Protein AF-A0AAC9JN17-F1 (afdb_monomer_lite)

Sequence (74 aa):
MPDIHTSWQRFKIGLTIFAVGVVLLFFISHLYAVLHYFSVAVLLCGFAYAMWGYFGIFMQRFSSLKNIKPPPPQ

Structure (mmCIF, N/CA/C/O backbone):
data_AF-A0AAC9JN17-F1
#
_entry.id   AF-A0AAC9JN17-F1
#
loop_
_atom_site.group_PDB
_atom_site.id
_atom_site.type_symbol
_atom_site.label_atom_id
_atom_site.label_alt_id
_atom_site.label_comp_id
_atom_site.label_asym_id
_atom_site.label_entity_id
_atom_site.label_seq_id
_atom_site.pdbx_PDB_ins_code
_atom_site.Cartn_x
_atom_site.Cartn_y
_atom_site.Cartn_z
_atom_site.occupancy
_atom_site.B_iso_or_equiv
_atom_site.auth_seq_id
_atom_site.auth_comp_id
_atom_site.auth_asym_id
_atom_site.auth_atom_id
_atom_site.pdbx_PDB_model_num
ATOM 1 N N . MET A 1 1 ? -10.342 2.252 20.084 1.00 53.41 1 MET A N 1
ATOM 2 C CA . MET A 1 1 ? -11.006 1.905 18.808 1.00 53.41 1 MET A CA 1
ATOM 3 C C . MET A 1 1 ? -10.025 2.227 17.693 1.00 53.41 1 MET A C 1
ATOM 5 O O . MET A 1 1 ? -9.458 3.311 17.757 1.00 53.41 1 MET A O 1
ATOM 9 N N . PRO A 1 2 ? -9.725 1.311 16.758 1.00 53.69 2 PRO A N 1
ATOM 10 C CA . PRO A 1 2 ? -8.900 1.655 15.605 1.00 53.69 2 PRO A CA 1
ATOM 11 C C . PRO A 1 2 ? -9.639 2.722 14.794 1.00 53.69 2 PRO A C 1
ATOM 13 O O . PRO A 1 2 ? -10.783 2.520 14.400 1.00 53.69 2 PRO A O 1
ATOM 16 N N . ASP A 1 3 ? -9.015 3.881 14.633 1.00 68.62 3 ASP A N 1
ATOM 17 C CA . ASP A 1 3 ? -9.615 5.034 13.976 1.00 68.62 3 ASP A CA 1
ATOM 18 C C . ASP A 1 3 ? -9.745 4.792 12.456 1.00 68.62 3 ASP A C 1
ATOM 20 O O . ASP A 1 3 ? -8.768 4.426 11.790 1.00 68.62 3 ASP A O 1
ATOM 24 N N . ILE A 1 4 ? -10.951 4.999 11.904 1.00 71.62 4 ILE A N 1
ATOM 25 C CA . ILE A 1 4 ? -11.265 4.810 10.472 1.00 71.62 4 ILE A CA 1
ATOM 26 C C . ILE A 1 4 ? -10.286 5.560 9.595 1.00 71.62 4 ILE A C 1
ATOM 28 O O . ILE A 1 4 ? -9.837 5.028 8.579 1.00 71.62 4 ILE A O 1
ATOM 32 N N . HIS A 1 5 ? -9.983 6.805 9.958 1.00 76.19 5 HIS A N 1
ATOM 33 C CA . HIS A 1 5 ? -9.161 7.676 9.139 1.00 76.19 5 HIS A CA 1
ATOM 34 C C . HIS A 1 5 ? -7.746 7.111 9.041 1.00 76.19 5 HIS A C 1
ATOM 36 O O . HIS A 1 5 ? -7.164 7.121 7.957 1.00 76.19 5 HIS A O 1
ATOM 42 N N . THR A 1 6 ? -7.240 6.510 10.121 1.00 77.31 6 THR A N 1
ATOM 43 C CA . THR A 1 6 ? -5.929 5.846 10.136 1.00 77.31 6 THR A CA 1
ATOM 44 C C . THR A 1 6 ? -5.911 4.587 9.260 1.00 77.31 6 THR A C 1
ATOM 46 O O . THR A 1 6 ? -4.993 4.407 8.456 1.00 77.31 6 THR A O 1
ATOM 49 N N . SER A 1 7 ? -6.929 3.722 9.345 1.00 79.75 7 SER A N 1
ATOM 50 C CA . SER A 1 7 ? -7.040 2.535 8.476 1.00 79.75 7 SER A CA 1
ATOM 51 C C . SER A 1 7 ? -7.241 2.903 7.002 1.00 79.75 7 SER A C 1
ATOM 53 O O . SER A 1 7 ? -6.622 2.299 6.126 1.00 79.75 7 SER A O 1
ATOM 55 N N . TRP A 1 8 ? -8.030 3.943 6.725 1.00 78.38 8 TRP A N 1
ATOM 56 C CA . TRP A 1 8 ? -8.243 4.486 5.384 1.00 78.38 8 TRP A CA 1
ATOM 57 C C . TRP A 1 8 ? -6.971 5.101 4.798 1.00 78.38 8 TRP A C 1
ATOM 59 O O . TRP A 1 8 ? -6.672 4.907 3.621 1.00 78.38 8 TRP A O 1
ATOM 69 N N . GLN A 1 9 ? -6.182 5.816 5.604 1.00 83.69 9 GLN A N 1
ATOM 70 C CA . GLN A 1 9 ? -4.890 6.328 5.157 1.00 83.69 9 GLN A CA 1
ATOM 71 C C . GLN A 1 9 ? -3.908 5.201 4.843 1.00 83.69 9 GLN A C 1
ATOM 73 O O . GLN A 1 9 ? -3.290 5.239 3.783 1.00 83.69 9 GLN A O 1
ATOM 78 N N . ARG A 1 10 ? -3.811 4.173 5.694 1.00 82.12 10 ARG A N 1
ATOM 79 C CA . ARG A 1 10 ? -2.961 2.998 5.430 1.00 82.12 10 ARG A CA 1
ATOM 80 C C . ARG A 1 10 ? -3.377 2.262 4.158 1.00 82.12 10 ARG A C 1
ATOM 82 O O . ARG A 1 10 ? -2.516 1.915 3.357 1.00 82.12 10 ARG A O 1
ATOM 89 N N . PHE A 1 11 ? -4.684 2.103 3.934 1.00 84.56 11 PHE A N 1
ATOM 90 C CA . PHE A 1 11 ? -5.217 1.552 2.688 1.00 84.56 11 PHE A CA 1
ATOM 91 C C . PHE A 1 11 ? -4.774 2.376 1.475 1.00 84.56 11 PHE A C 1
ATOM 93 O O . PHE A 1 11 ? -4.205 1.819 0.540 1.00 84.56 11 PHE A O 1
ATOM 100 N N . LYS A 1 12 ? -4.963 3.704 1.510 1.00 85.38 12 LYS A N 1
ATOM 101 C CA . LYS A 1 12 ? -4.543 4.591 0.416 1.00 85.38 12 LYS A CA 1
ATOM 102 C C . LYS A 1 12 ? -3.039 4.524 0.166 1.00 85.38 12 LYS A C 1
ATOM 104 O O . LYS A 1 12 ? -2.651 4.404 -0.982 1.00 85.38 12 LYS A O 1
ATOM 109 N N . ILE A 1 13 ? -2.209 4.547 1.211 1.00 88.44 13 ILE A N 1
ATOM 110 C CA . ILE A 1 13 ? -0.746 4.436 1.084 1.00 88.44 13 ILE A CA 1
ATOM 111 C C . ILE A 1 13 ? -0.364 3.113 0.409 1.00 88.44 13 ILE A C 1
ATOM 113 O O . ILE A 1 13 ? 0.400 3.119 -0.554 1.00 88.44 13 ILE A O 1
ATOM 117 N N . GLY A 1 14 ? -0.934 1.992 0.864 1.00 86.75 14 GLY A N 1
ATOM 118 C CA . GLY A 1 14 ? -0.712 0.682 0.246 1.00 86.75 14 GLY A CA 1
ATOM 119 C C . GLY A 1 14 ? -1.155 0.638 -1.212 1.00 86.75 14 GLY A C 1
ATOM 120 O O . GLY A 1 14 ? -0.429 0.123 -2.058 1.00 86.75 14 GLY A O 1
ATOM 121 N N . LEU A 1 15 ? -2.306 1.240 -1.523 1.00 88.38 15 LEU A N 1
ATOM 122 C CA . LEU A 1 15 ? -2.827 1.333 -2.883 1.00 88.38 15 LEU A CA 1
AT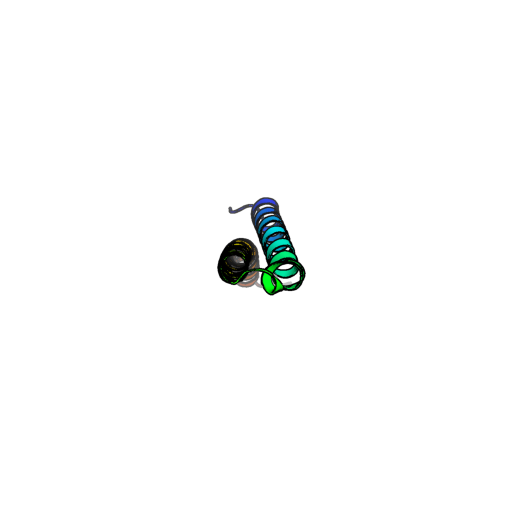OM 123 C C . LEU A 1 15 ? -1.901 2.148 -3.795 1.00 88.38 15 LEU A C 1
ATOM 125 O O . LEU A 1 15 ? -1.661 1.740 -4.928 1.00 88.38 15 LEU A O 1
ATOM 129 N N . THR A 1 16 ? -1.341 3.260 -3.309 1.00 91.62 16 THR A N 1
ATOM 130 C CA . THR A 1 16 ? -0.377 4.054 -4.082 1.00 91.62 16 THR A CA 1
ATOM 131 C C . THR A 1 16 ? 0.900 3.261 -4.347 1.00 91.62 16 THR A C 1
ATOM 133 O O . THR A 1 16 ? 1.376 3.241 -5.478 1.00 91.62 16 THR A O 1
ATOM 136 N N . ILE A 1 17 ? 1.433 2.557 -3.339 1.00 89.44 17 ILE A N 1
ATOM 137 C CA . ILE A 1 17 ? 2.621 1.698 -3.492 1.00 89.44 17 ILE A CA 1
ATOM 138 C C . ILE A 1 17 ? 2.349 0.579 -4.504 1.00 89.44 17 ILE A C 1
ATOM 140 O O . ILE A 1 17 ? 3.171 0.325 -5.383 1.00 89.44 17 ILE A O 1
ATOM 144 N N . PHE A 1 18 ? 1.177 -0.054 -4.423 1.00 89.38 18 PHE A N 1
ATOM 145 C CA . PHE A 1 18 ? 0.742 -1.069 -5.377 1.00 89.38 18 PHE A CA 1
ATOM 146 C C . PHE A 1 18 ? 0.667 -0.514 -6.805 1.00 89.38 18 PHE A C 1
ATOM 148 O O . PHE A 1 18 ? 1.235 -1.105 -7.721 1.00 89.38 18 PHE A O 1
ATOM 155 N N . ALA A 1 19 ? 0.025 0.642 -6.994 1.00 90.44 19 ALA A N 1
ATOM 156 C CA . ALA A 1 19 ? -0.096 1.289 -8.297 1.00 90.44 19 ALA A CA 1
ATOM 157 C C . ALA A 1 19 ? 1.276 1.641 -8.895 1.00 90.44 19 ALA A C 1
ATOM 159 O O . ALA A 1 19 ? 1.512 1.393 -10.076 1.00 90.44 19 ALA A O 1
ATOM 160 N N . VAL A 1 20 ? 2.208 2.146 -8.077 1.00 89.19 20 VAL A N 1
ATOM 161 C CA . VAL A 1 20 ? 3.597 2.384 -8.499 1.00 89.19 20 VAL A CA 1
ATOM 162 C C . VAL A 1 20 ? 4.268 1.076 -8.918 1.00 89.19 20 VAL A C 1
ATOM 164 O O . VAL A 1 20 ? 4.899 1.038 -9.971 1.00 89.19 20 VAL A O 1
ATOM 167 N N . GLY A 1 21 ? 4.088 -0.008 -8.156 1.00 85.94 21 GLY A N 1
ATOM 168 C CA . GLY A 1 21 ? 4.593 -1.337 -8.510 1.00 85.94 21 GLY A CA 1
ATOM 169 C C . GLY A 1 21 ? 4.062 -1.846 -9.854 1.00 85.94 21 GLY A C 1
ATOM 170 O O . GLY A 1 21 ? 4.833 -2.383 -10.645 1.00 85.94 21 GLY A O 1
ATOM 171 N N . VAL A 1 22 ? 2.775 -1.629 -10.153 1.00 87.56 22 VAL A N 1
ATOM 172 C CA . VAL A 1 22 ? 2.159 -1.988 -11.447 1.00 87.56 22 VAL A CA 1
ATOM 173 C C . VAL A 1 22 ? 2.808 -1.214 -12.591 1.00 87.56 22 VAL A C 1
ATOM 175 O O . VAL A 1 22 ? 3.181 -1.809 -13.599 1.00 87.56 22 VAL A O 1
ATOM 178 N N . VAL A 1 23 ? 2.985 0.100 -12.433 1.00 87.69 23 VAL A N 1
ATOM 179 C CA . VAL A 1 23 ? 3.643 0.934 -13.450 1.00 87.69 23 VAL A CA 1
ATOM 180 C C . VAL A 1 23 ? 5.087 0.478 -13.664 1.00 87.69 23 VAL A C 1
ATOM 182 O O . VAL A 1 23 ? 5.509 0.307 -14.806 1.00 87.69 23 VAL A O 1
ATOM 185 N N . LEU A 1 24 ? 5.828 0.204 -12.587 1.00 83.31 24 LEU A N 1
ATOM 186 C CA . LEU A 1 24 ? 7.198 -0.312 -12.664 1.00 83.31 24 LEU A CA 1
ATOM 187 C C . LEU A 1 24 ? 7.261 -1.642 -13.429 1.00 83.31 24 LEU A C 1
ATOM 189 O O . LEU A 1 24 ? 8.101 -1.817 -14.316 1.00 83.31 24 LEU A O 1
ATOM 193 N N . LEU A 1 25 ? 6.330 -2.551 -13.126 1.00 85.06 25 LEU A N 1
ATOM 194 C CA . LEU A 1 25 ? 6.224 -3.848 -13.779 1.00 85.06 25 LEU A CA 1
ATOM 195 C C . LEU A 1 25 ? 5.924 -3.694 -15.276 1.00 85.06 25 LEU A C 1
ATOM 197 O O . LEU A 1 25 ? 6.578 -4.332 -16.091 1.00 85.06 25 LEU A O 1
ATOM 201 N N . PHE A 1 26 ? 4.986 -2.836 -15.669 1.00 81.19 26 PHE A N 1
ATOM 202 C CA . PHE A 1 26 ? 4.617 -2.691 -17.080 1.00 81.19 26 PHE A CA 1
ATOM 203 C C . PHE A 1 26 ? 5.650 -1.927 -17.915 1.00 81.19 26 PHE A C 1
ATOM 205 O O . PHE A 1 26 ? 5.891 -2.298 -19.060 1.00 81.19 26 PHE A O 1
ATOM 212 N N . PHE A 1 27 ? 6.268 -0.879 -17.366 1.00 79.12 27 PHE A N 1
ATOM 213 C CA . PHE A 1 27 ? 7.137 0.009 -18.145 1.00 79.12 27 PHE A CA 1
ATOM 214 C C . PHE A 1 27 ? 8.613 -0.378 -18.104 1.00 79.12 27 PHE A C 1
ATOM 216 O O . PHE A 1 27 ? 9.322 -0.180 -19.087 1.00 79.12 27 PHE A O 1
ATOM 223 N N . ILE A 1 28 ? 9.099 -0.900 -16.976 1.00 71.69 28 ILE A N 1
ATOM 224 C CA . ILE A 1 28 ? 10.541 -1.053 -16.744 1.00 71.69 28 ILE A CA 1
ATOM 225 C C . ILE A 1 28 ? 10.956 -2.533 -16.730 1.00 71.69 28 ILE A C 1
ATOM 227 O O . ILE A 1 28 ? 12.095 -2.859 -17.071 1.00 71.69 28 ILE A O 1
ATOM 231 N N . SER A 1 29 ? 10.039 -3.462 -16.424 1.00 64.88 29 SER A N 1
ATOM 232 C CA . SER A 1 29 ? 10.392 -4.889 -16.329 1.00 64.88 29 SER A CA 1
ATOM 233 C C . SER A 1 29 ? 10.815 -5.534 -17.650 1.00 64.88 29 SER A C 1
ATOM 235 O O . SER A 1 29 ? 11.491 -6.561 -17.629 1.00 64.88 29 SER A O 1
ATOM 237 N N . HIS A 1 30 ? 10.475 -4.926 -18.790 1.00 67.88 30 HIS A N 1
ATOM 238 C CA . HIS A 1 30 ? 10.805 -5.466 -20.109 1.00 67.88 30 HIS A CA 1
ATOM 239 C C . HIS A 1 30 ? 12.306 -5.377 -20.444 1.00 67.88 30 HIS A C 1
ATOM 241 O O . HIS A 1 30 ? 12.771 -6.043 -21.368 1.00 67.88 30 HIS A O 1
ATOM 247 N N . LEU A 1 31 ? 13.064 -4.560 -19.701 1.00 69.81 31 LEU A N 1
ATOM 248 C CA . LEU A 1 31 ? 14.493 -4.341 -19.933 1.00 69.81 31 LEU A CA 1
ATOM 249 C C . LEU A 1 31 ? 15.382 -5.320 -19.155 1.00 69.81 31 LEU A C 1
ATOM 251 O O . LEU A 1 31 ? 16.417 -5.736 -19.668 1.00 69.81 31 LEU A O 1
ATOM 255 N N . TYR A 1 32 ? 15.001 -5.695 -17.927 1.00 77.62 32 TYR A N 1
ATOM 256 C CA . TYR A 1 32 ? 15.855 -6.492 -17.041 1.00 77.62 32 TYR A CA 1
ATOM 257 C C . TYR A 1 32 ? 15.044 -7.445 -16.157 1.00 77.62 32 TYR A C 1
ATOM 259 O O . TYR A 1 32 ? 14.193 -7.016 -15.376 1.00 77.62 32 TYR A O 1
ATOM 267 N N . ALA A 1 33 ? 15.392 -8.737 -16.187 1.00 79.62 33 ALA A N 1
ATOM 268 C CA . ALA A 1 33 ? 14.750 -9.776 -15.374 1.00 79.62 33 ALA A CA 1
ATOM 269 C C . ALA A 1 33 ? 14.800 -9.476 -13.862 1.00 79.62 33 ALA A C 1
ATOM 271 O O . ALA A 1 33 ? 13.836 -9.728 -13.145 1.00 79.62 33 ALA A O 1
ATOM 272 N N . VAL A 1 34 ? 15.889 -8.874 -13.371 1.00 81.25 34 VAL A N 1
ATOM 273 C CA . VAL A 1 34 ? 16.018 -8.470 -11.958 1.00 81.25 34 VAL A CA 1
ATOM 274 C C . VAL A 1 34 ? 14.967 -7.422 -11.579 1.00 81.25 34 VAL A C 1
ATOM 276 O O . VAL A 1 34 ? 14.340 -7.529 -10.525 1.00 81.25 34 VAL A O 1
ATOM 279 N N . LEU A 1 35 ? 14.719 -6.440 -12.452 1.00 79.75 35 LEU A N 1
ATOM 280 C CA . LEU A 1 35 ? 13.695 -5.422 -12.209 1.00 79.75 35 LEU A CA 1
ATOM 281 C C . LEU A 1 35 ? 12.283 -5.996 -12.307 1.00 79.75 35 LEU A C 1
ATOM 283 O O . LEU A 1 35 ? 11.392 -5.500 -11.619 1.00 79.75 35 LEU A O 1
ATOM 287 N N . HIS A 1 36 ? 12.077 -7.054 -13.092 1.00 83.12 36 HIS A N 1
ATOM 288 C CA . HIS A 1 36 ? 10.815 -7.786 -13.098 1.00 83.12 36 HIS A CA 1
ATOM 289 C C . HIS A 1 36 ? 10.515 -8.390 -11.722 1.00 83.12 36 HIS A C 1
ATOM 291 O O . HIS A 1 36 ? 9.486 -8.068 -11.129 1.00 83.12 36 HIS A O 1
ATOM 297 N N . TYR A 1 37 ? 11.438 -9.180 -11.164 1.00 86.25 37 TYR A N 1
ATOM 298 C CA . TYR A 1 37 ? 11.259 -9.771 -9.832 1.00 86.25 37 TYR A CA 1
ATOM 299 C C . TYR A 1 37 ? 11.119 -8.711 -8.733 1.00 86.25 37 TYR A C 1
ATOM 301 O O . TYR A 1 37 ? 10.277 -8.853 -7.846 1.00 86.25 37 TYR A O 1
ATOM 309 N N . PHE A 1 38 ? 11.884 -7.619 -8.815 1.00 87.38 38 PHE A N 1
ATOM 310 C CA . PHE A 1 38 ? 11.759 -6.507 -7.874 1.00 87.38 38 PHE A CA 1
ATOM 311 C C . PHE A 1 38 ? 10.379 -5.837 -7.953 1.00 87.38 38 PHE A C 1
ATOM 313 O O . PHE A 1 38 ? 9.744 -5.596 -6.928 1.00 87.38 38 PHE A O 1
ATOM 320 N N . SER A 1 39 ? 9.874 -5.593 -9.165 1.00 83.31 39 SER A N 1
ATOM 321 C CA . SER A 1 39 ? 8.554 -4.989 -9.376 1.00 83.31 39 SER A CA 1
ATOM 322 C C . SER A 1 39 ? 7.436 -5.887 -8.847 1.00 83.31 39 SER A C 1
ATOM 324 O O . SER A 1 39 ? 6.536 -5.397 -8.169 1.00 83.31 39 SER A O 1
ATOM 326 N N . VAL A 1 40 ? 7.524 -7.205 -9.068 1.00 88.19 40 VAL A N 1
ATOM 327 C CA . VAL A 1 40 ? 6.585 -8.184 -8.493 1.00 88.19 40 VAL A CA 1
ATOM 328 C C . VAL A 1 40 ? 6.611 -8.145 -6.963 1.00 88.19 40 VAL A C 1
ATOM 330 O O . VAL A 1 40 ? 5.551 -8.122 -6.338 1.00 88.19 40 VAL A O 1
ATOM 333 N N . ALA A 1 41 ? 7.793 -8.087 -6.343 1.00 90.56 41 ALA A N 1
ATOM 334 C CA . ALA A 1 41 ? 7.913 -8.009 -4.888 1.00 90.56 41 ALA A CA 1
ATOM 335 C C . ALA A 1 41 ? 7.266 -6.731 -4.324 1.00 90.56 41 ALA A C 1
ATOM 337 O O . ALA A 1 41 ? 6.495 -6.800 -3.366 1.00 90.56 41 ALA A O 1
ATOM 338 N N . VAL A 1 42 ? 7.514 -5.573 -4.946 1.00 89.12 42 VAL A N 1
ATOM 339 C CA . VAL A 1 42 ? 6.880 -4.298 -4.563 1.00 89.12 42 VAL A CA 1
ATOM 340 C C . VAL A 1 42 ? 5.359 -4.374 -4.707 1.00 89.12 42 VAL A C 1
ATOM 342 O O . VAL A 1 42 ? 4.633 -3.913 -3.826 1.00 89.12 42 VAL A O 1
ATOM 345 N N . LEU A 1 43 ? 4.874 -4.995 -5.780 1.00 89.81 43 LEU A N 1
ATOM 346 C CA . LEU A 1 43 ? 3.452 -5.165 -6.065 1.00 89.81 43 LEU A CA 1
ATOM 347 C C . LEU A 1 43 ? 2.777 -6.052 -5.006 1.00 89.81 43 LEU A C 1
ATOM 349 O O . LEU A 1 43 ? 1.750 -5.668 -4.450 1.00 89.81 43 LEU A O 1
ATOM 353 N N . LEU A 1 44 ? 3.389 -7.178 -4.630 1.00 91.44 44 LEU A N 1
ATOM 354 C CA . LEU A 1 44 ? 2.885 -8.047 -3.559 1.00 91.44 44 LEU A CA 1
ATOM 355 C C . LEU A 1 44 ? 2.901 -7.359 -2.186 1.00 91.44 44 LEU A C 1
ATOM 357 O O . LEU A 1 44 ? 1.921 -7.444 -1.444 1.00 91.44 44 LEU A O 1
ATOM 361 N N . CYS A 1 45 ? 3.972 -6.636 -1.856 1.00 91.38 45 CYS A N 1
ATOM 362 C CA . CYS A 1 45 ? 4.070 -5.891 -0.601 1.00 91.38 45 CYS A CA 1
ATOM 363 C C . CYS A 1 45 ? 3.036 -4.758 -0.522 1.00 91.38 45 CYS A C 1
ATOM 365 O O . CYS A 1 45 ? 2.355 -4.613 0.495 1.00 91.38 45 CYS A O 1
ATOM 367 N N . GLY A 1 46 ? 2.875 -3.981 -1.599 1.00 88.12 46 GLY A N 1
ATOM 368 C CA . GLY A 1 46 ? 1.858 -2.934 -1.697 1.00 88.12 46 GLY A CA 1
ATOM 369 C C . GLY A 1 46 ? 0.445 -3.500 -1.559 1.00 88.12 46 GLY A C 1
ATOM 370 O O . GLY A 1 46 ? -0.363 -2.966 -0.799 1.00 88.12 46 GLY A O 1
ATOM 371 N N . PHE A 1 47 ? 0.176 -4.636 -2.212 1.00 88.62 47 PHE A N 1
ATOM 372 C CA . PHE A 1 47 ? -1.090 -5.356 -2.091 1.00 88.62 47 PHE A CA 1
ATOM 373 C C . PHE A 1 47 ? -1.364 -5.807 -0.652 1.00 88.62 47 PHE A C 1
ATOM 375 O O . PHE A 1 47 ? -2.435 -5.523 -0.117 1.00 88.62 47 PHE A O 1
ATOM 382 N N . ALA A 1 48 ? -0.399 -6.458 0.003 1.00 90.56 48 ALA A N 1
ATOM 383 C CA . ALA A 1 48 ? -0.543 -6.919 1.383 1.00 90.56 48 ALA A CA 1
ATOM 384 C C . ALA A 1 48 ? -0.787 -5.751 2.355 1.00 90.56 48 ALA A C 1
ATOM 386 O O . ALA A 1 48 ? -1.655 -5.832 3.227 1.00 90.56 48 ALA A O 1
ATOM 387 N N 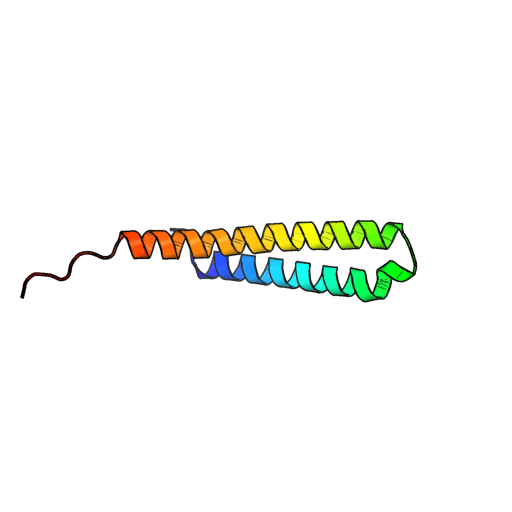. TYR A 1 49 ? -0.077 -4.634 2.173 1.00 87.88 49 TYR A N 1
ATOM 388 C CA . TYR A 1 49 ? -0.258 -3.438 2.994 1.00 87.88 49 TYR A CA 1
ATOM 389 C C . TYR A 1 49 ? -1.631 -2.784 2.774 1.00 87.88 49 TYR A C 1
ATOM 391 O O . TYR A 1 49 ? -2.303 -2.401 3.736 1.00 87.88 49 TYR A O 1
ATOM 399 N N . ALA A 1 50 ? -2.092 -2.704 1.520 1.00 86.94 50 ALA A N 1
ATOM 400 C CA . ALA A 1 50 ? -3.433 -2.224 1.195 1.00 86.94 50 ALA A CA 1
ATOM 401 C C . ALA A 1 50 ? -4.507 -3.124 1.828 1.00 86.94 50 ALA A C 1
ATOM 403 O O . ALA A 1 50 ? -5.400 -2.631 2.518 1.00 86.94 50 ALA A O 1
ATOM 404 N N . MET A 1 51 ? -4.378 -4.444 1.678 1.00 87.75 51 MET A N 1
ATOM 405 C CA . MET A 1 51 ? -5.249 -5.443 2.304 1.00 87.75 51 MET A CA 1
ATOM 406 C C . MET A 1 51 ? -5.312 -5.287 3.826 1.00 87.75 51 MET A C 1
ATOM 408 O O . MET A 1 51 ? -6.398 -5.345 4.399 1.00 87.75 51 MET A O 1
ATOM 412 N N . TRP A 1 52 ? -4.185 -5.013 4.488 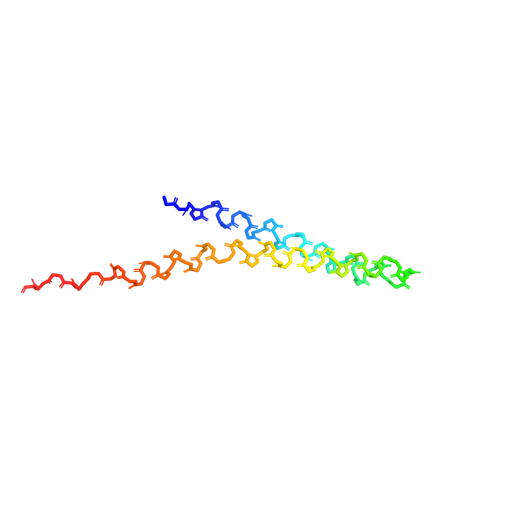1.00 84.56 52 TRP A N 1
ATOM 413 C CA . TRP A 1 52 ? -4.157 -4.753 5.930 1.00 84.56 52 TRP A CA 1
ATOM 414 C C . TRP A 1 52 ? -4.957 -3.498 6.312 1.00 84.56 52 TRP A C 1
ATOM 416 O O . TRP A 1 52 ? -5.736 -3.511 7.268 1.00 84.56 52 TRP A O 1
ATOM 426 N N . GLY A 1 53 ? -4.802 -2.405 5.557 1.00 83.12 53 GLY A N 1
ATOM 427 C CA . GLY A 1 53 ? -5.601 -1.188 5.741 1.00 83.12 53 GLY A CA 1
ATOM 428 C C . GLY A 1 53 ? -7.099 -1.438 5.536 1.00 83.12 53 GLY A C 1
ATOM 429 O O . GLY A 1 53 ? -7.920 -1.011 6.353 1.00 83.12 53 GLY A O 1
ATOM 430 N N . TYR A 1 54 ? -7.445 -2.200 4.495 1.00 83.00 54 TYR A N 1
ATOM 431 C CA . TYR A 1 54 ? -8.816 -2.612 4.195 1.00 83.00 54 TYR A CA 1
ATOM 432 C C . TYR A 1 54 ? -9.425 -3.478 5.303 1.00 83.00 54 TYR A C 1
ATOM 434 O O . TYR A 1 54 ? -10.569 -3.255 5.701 1.00 83.00 54 TYR A O 1
ATOM 442 N N . PHE A 1 55 ? -8.653 -4.410 5.867 1.00 82.88 55 PHE A N 1
ATOM 443 C CA . PHE A 1 55 ? -9.103 -5.282 6.953 1.00 82.88 55 PHE A CA 1
ATOM 444 C C . PHE A 1 55 ? -9.547 -4.486 8.190 1.00 82.88 55 PHE A C 1
ATOM 446 O O . PHE A 1 55 ? -10.544 -4.829 8.825 1.00 82.88 55 PHE A O 1
ATOM 453 N N . GLY A 1 56 ? -8.875 -3.370 8.492 1.00 78.12 56 GLY A N 1
ATOM 454 C CA . GLY A 1 56 ? -9.292 -2.455 9.559 1.00 78.12 56 GLY A CA 1
ATOM 455 C C . GLY A 1 56 ? -10.667 -1.819 9.313 1.00 78.12 56 GLY A C 1
ATOM 456 O O . GLY A 1 56 ? -11.492 -1.756 10.224 1.00 78.12 56 GLY A O 1
ATOM 457 N N . ILE A 1 57 ? -10.952 -1.415 8.072 1.00 79.06 57 ILE A N 1
ATOM 458 C CA . ILE A 1 57 ? -12.258 -0.858 7.675 1.00 79.06 57 ILE A CA 1
ATOM 459 C C . ILE A 1 57 ? -13.340 -1.945 7.732 1.00 79.06 57 ILE A C 1
ATOM 461 O O . ILE A 1 57 ? -14.446 -1.707 8.224 1.00 79.06 57 ILE A O 1
ATOM 465 N N . PHE A 1 58 ? -13.011 -3.149 7.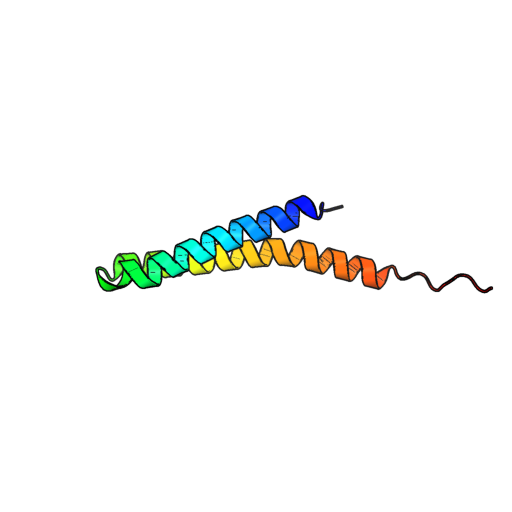258 1.00 83.12 58 PHE A N 1
ATOM 466 C CA . PHE A 1 58 ? -13.906 -4.300 7.260 1.00 83.12 58 PHE A CA 1
ATOM 467 C C . PHE A 1 58 ? -14.306 -4.711 8.682 1.00 83.12 58 PHE A C 1
ATOM 469 O O . PHE A 1 58 ? -15.497 -4.790 8.975 1.00 83.12 58 PHE A O 1
ATOM 476 N N . MET A 1 59 ? -13.339 -4.883 9.590 1.00 78.81 59 MET A N 1
ATOM 477 C CA . MET A 1 59 ? -13.588 -5.224 11.000 1.00 78.81 59 MET A CA 1
ATOM 478 C C . MET A 1 59 ? -14.484 -4.204 11.700 1.00 78.81 59 MET A C 1
ATOM 480 O O . MET A 1 59 ? -15.323 -4.566 12.531 1.00 78.81 59 MET A O 1
ATOM 484 N N . GLN A 1 60 ? -14.347 -2.927 11.348 1.00 71.38 60 GLN A N 1
ATOM 485 C CA .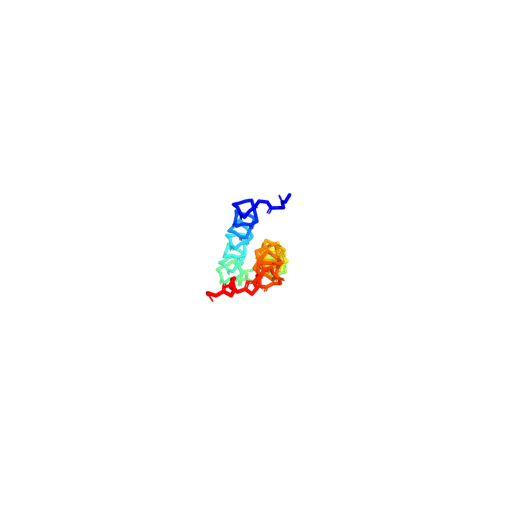 GLN A 1 60 ? -15.182 -1.894 11.929 1.00 71.38 60 GLN A CA 1
ATOM 486 C C . GLN A 1 60 ? -16.613 -1.914 11.380 1.00 71.38 60 GLN A C 1
ATOM 488 O O . GLN A 1 60 ? -17.561 -1.840 12.161 1.00 71.38 60 GLN A O 1
ATOM 493 N N . ARG A 1 61 ? -16.803 -2.064 10.060 1.00 74.19 61 ARG A N 1
ATOM 494 C CA . ARG A 1 61 ? -18.147 -2.274 9.493 1.00 74.19 61 ARG A CA 1
ATOM 495 C C . ARG A 1 61 ? -18.800 -3.530 10.066 1.00 74.19 61 ARG A C 1
ATOM 497 O O . ARG A 1 61 ? -19.975 -3.495 10.408 1.00 74.19 61 ARG A O 1
ATOM 504 N N . PHE A 1 62 ? -18.032 -4.601 10.241 1.00 77.88 62 PHE A N 1
ATOM 505 C CA . PHE A 1 62 ? -18.512 -5.846 10.831 1.00 77.88 62 PHE A CA 1
ATOM 506 C C . PHE A 1 62 ? -18.947 -5.662 12.293 1.00 77.88 62 PHE A C 1
ATOM 508 O O . PHE A 1 62 ? -20.030 -6.092 12.682 1.00 77.88 62 PHE A O 1
ATOM 515 N N . SER A 1 63 ? -18.158 -4.935 13.088 1.00 71.44 63 SER A N 1
ATOM 516 C CA . SER A 1 63 ? -18.533 -4.552 14.457 1.00 71.44 63 SER A CA 1
ATOM 517 C C . SER A 1 63 ? -19.787 -3.671 14.498 1.00 71.44 63 SER A C 1
ATOM 519 O O . SER A 1 63 ? -20.628 -3.857 15.371 1.00 71.44 63 SER A O 1
ATOM 521 N N . SER A 1 64 ? -19.948 -2.754 13.539 1.00 65.88 64 SER A N 1
ATOM 522 C CA . SER A 1 64 ? -21.138 -1.903 13.420 1.00 65.88 64 SER A CA 1
ATOM 523 C C . SER A 1 64 ? -22.396 -2.700 13.063 1.00 65.88 64 SER A C 1
ATOM 525 O O . SER A 1 64 ? -23.454 -2.427 13.619 1.00 65.88 64 SER A O 1
ATOM 527 N N . LEU A 1 65 ? -22.291 -3.706 12.186 1.00 65.25 65 LEU A N 1
ATOM 528 C CA . LEU A 1 65 ? -23.398 -4.619 11.863 1.00 65.25 65 LEU A CA 1
ATOM 529 C C . LEU A 1 65 ? -23.814 -5.453 13.079 1.00 65.25 65 LEU A C 1
ATOM 531 O O . LEU A 1 65 ? -24.997 -5.689 13.302 1.00 65.25 65 LEU A O 1
ATOM 535 N N . LYS A 1 66 ? -22.845 -5.856 13.904 1.00 63.78 66 LYS A N 1
ATOM 536 C CA . LYS A 1 66 ? -23.099 -6.610 15.137 1.00 63.78 66 LYS A CA 1
ATOM 537 C C . LYS A 1 66 ? -23.754 -5.764 16.241 1.00 63.78 66 LYS A C 1
ATOM 539 O O . LYS A 1 66 ? -24.287 -6.326 17.191 1.00 63.78 66 LYS A O 1
ATOM 544 N N . ASN A 1 67 ? -23.716 -4.435 16.120 1.00 61.78 67 ASN A N 1
ATOM 545 C CA . ASN A 1 67 ? -24.246 -3.479 17.098 1.00 61.78 67 ASN A CA 1
ATOM 546 C C . ASN A 1 67 ? -25.560 -2.817 16.643 1.00 61.78 67 ASN A C 1
ATOM 548 O O . ASN A 1 67 ? -25.959 -1.792 17.196 1.00 61.78 67 ASN A O 1
ATOM 552 N N . ILE A 1 68 ? -26.241 -3.385 15.639 1.00 61.12 68 ILE A N 1
ATOM 553 C CA . ILE A 1 68 ? -27.615 -3.000 15.298 1.00 61.12 68 ILE A CA 1
ATOM 554 C C . ILE A 1 68 ? -28.499 -3.422 16.475 1.00 61.12 68 ILE A C 1
ATOM 556 O O . ILE A 1 68 ? -28.960 -4.558 16.567 1.00 61.12 68 ILE A O 1
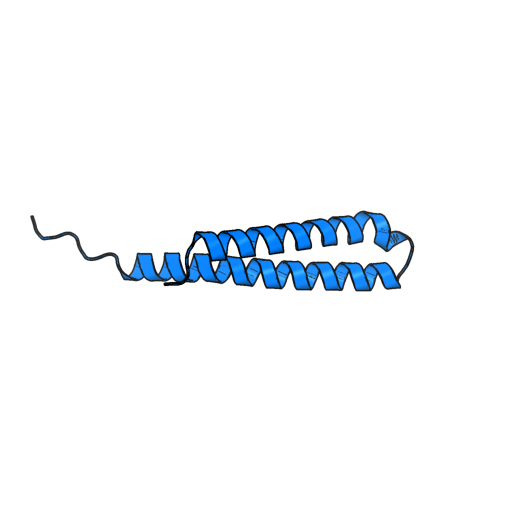ATOM 560 N N . LYS A 1 69 ? -28.680 -2.508 17.430 1.00 61.62 69 LYS A N 1
ATOM 561 C CA . LYS A 1 69 ? -29.625 -2.681 18.528 1.00 61.62 69 LYS A CA 1
ATOM 562 C C . LYS A 1 69 ? -31.034 -2.686 17.918 1.00 61.62 69 LYS A C 1
ATOM 564 O O . LYS A 1 69 ? -31.313 -1.806 17.099 1.00 61.62 69 LYS A O 1
ATOM 569 N N . PRO A 1 70 ? -31.908 -3.650 18.267 1.00 66.62 70 PRO A N 1
ATOM 570 C CA . PRO A 1 70 ? -33.276 -3.642 17.771 1.00 66.62 70 PRO A CA 1
ATOM 571 C C . PRO A 1 70 ? -33.936 -2.301 18.131 1.00 66.62 70 PRO A C 1
ATOM 573 O O . PRO A 1 70 ? -33.676 -1.780 19.225 1.00 66.62 70 PRO A O 1
ATOM 576 N N . PRO A 1 71 ? -34.719 -1.706 17.210 1.00 69.88 71 PRO A N 1
ATOM 577 C CA . PRO A 1 71 ? -35.389 -0.440 17.465 1.00 69.88 71 PRO A CA 1
ATOM 578 C C . PRO A 1 71 ? -36.237 -0.555 18.740 1.00 69.88 71 PRO A C 1
ATOM 580 O O . PRO A 1 71 ? -36.813 -1.620 18.986 1.00 69.88 71 PRO A O 1
ATOM 583 N N . PRO A 1 72 ? -36.281 0.496 19.580 1.00 73.12 72 PRO A N 1
ATOM 584 C CA . PRO A 1 72 ? -37.100 0.474 20.782 1.00 73.12 72 PRO A CA 1
ATOM 585 C C . PRO A 1 72 ? -38.565 0.212 20.394 1.00 73.12 72 PRO A C 1
ATOM 587 O O . PRO A 1 72 ? -39.022 0.777 19.395 1.00 73.12 72 PRO A O 1
ATOM 590 N N . PRO A 1 73 ? -39.284 -0.659 21.130 1.00 75.75 73 PRO A N 1
ATOM 591 C CA . PRO A 1 73 ? -40.707 -0.870 20.896 1.00 75.75 73 PRO A CA 1
ATOM 592 C C . PRO A 1 73 ? -41.435 0.473 21.049 1.00 75.75 73 PRO A C 1
ATOM 594 O O . PRO A 1 73 ? -41.216 1.174 22.040 1.00 75.75 73 PRO A O 1
ATOM 597 N N . GLN A 1 74 ? -42.197 0.838 20.012 1.00 68.44 74 GLN A N 1
ATOM 598 C CA . GLN A 1 74 ? -43.013 2.056 19.944 1.00 68.44 74 GLN A CA 1
ATOM 599 C C . GLN A 1 74 ? -44.213 1.968 20.882 1.00 68.44 74 GLN A C 1
ATOM 601 O O . GLN A 1 74 ? -44.751 0.845 21.026 1.00 68.44 74 GLN A O 1
#

pLDDT: mean 79.49, std 9.52, range [53.41, 91.62]

Secondary structure (DSSP, 8-state):
---HHHHHHHHHHHHHHHHHHHHHHHHTTTT-HHHHHHHHHHHHHHHHHHHHHHHHHHHHHHHHHHT-PPPPP-

Foldseek 3Di:
DPDLVVLVVQLVQLVVQLVVLVCQCVPPCVPDVVSNVVSVVSNVRSVVSNVSSVVVVVVVVVVVVVPPDPPPDD

Radius of gyration: 18.55 Å; chains: 1; bounding box: 59×18×41 Å